Protein AF-A0A2G6LQ41-F1 (afdb_monomer)

Foldseek 3Di:
DPPPPPDLCVLCVLVVVLVVLCVVLVVQCVVQVVCCVPVVDNPSNVVSVVSNVVSVVSNVSSVVSNVVVVVVVVVVD

Stru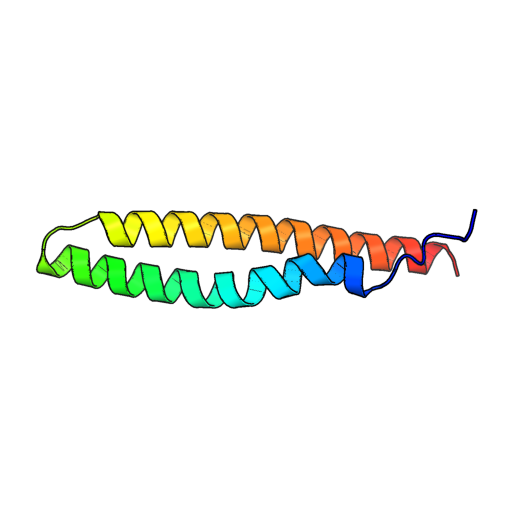cture (mmCIF, N/CA/C/O backbone):
data_AF-A0A2G6LQ41-F1
#
_entry.id   AF-A0A2G6LQ41-F1
#
loop_
_atom_site.group_PDB
_atom_site.id
_atom_site.type_symbol
_atom_site.label_atom_id
_atom_site.label_alt_id
_atom_site.label_comp_id
_atom_site.label_asym_id
_atom_site.label_entity_id
_atom_site.label_seq_id
_atom_site.pdbx_PDB_ins_code
_atom_site.Cartn_x
_atom_site.Cartn_y
_atom_site.Cartn_z
_atom_site.occupancy
_atom_site.B_iso_or_equiv
_atom_site.auth_seq_id
_atom_site.auth_comp_id
_atom_site.auth_asym_id
_atom_site.auth_atom_id
_atom_site.pdbx_PDB_model_num
ATOM 1 N N . MET A 1 1 ? 5.563 15.033 -36.670 1.00 40.16 1 MET A N 1
ATOM 2 C CA . MET A 1 1 ? 5.141 14.497 -35.355 1.00 40.16 1 MET A CA 1
ATOM 3 C C . MET A 1 1 ? 6.395 14.142 -34.570 1.00 40.16 1 MET A C 1
ATOM 5 O O . MET A 1 1 ? 7.121 13.260 -35.003 1.00 40.16 1 MET A O 1
ATOM 9 N N . ALA A 1 2 ? 6.714 14.870 -33.497 1.00 47.09 2 ALA A N 1
ATOM 10 C CA . ALA A 1 2 ? 7.883 14.556 -32.672 1.00 47.09 2 ALA A CA 1
ATOM 11 C C . ALA A 1 2 ? 7.686 13.188 -31.985 1.00 47.09 2 ALA A C 1
ATOM 13 O O . ALA A 1 2 ? 6.576 12.927 -31.509 1.00 47.09 2 ALA A O 1
ATOM 14 N N . PRO A 1 3 ? 8.707 12.313 -31.921 1.00 50.25 3 PRO A N 1
ATOM 15 C CA . PRO A 1 3 ? 8.573 11.022 -31.262 1.00 50.25 3 PRO A CA 1
ATOM 16 C C . PRO A 1 3 ? 8.238 11.264 -29.790 1.00 50.25 3 PRO A C 1
ATOM 18 O O . PRO A 1 3 ? 8.960 11.960 -29.072 1.00 50.25 3 PRO A O 1
ATOM 21 N N . LYS A 1 4 ? 7.099 10.726 -29.348 1.00 52.91 4 LYS A N 1
ATOM 22 C CA . LYS A 1 4 ? 6.623 10.810 -27.967 1.00 52.91 4 LYS A CA 1
ATOM 23 C C . LYS A 1 4 ? 7.673 10.123 -27.094 1.00 52.91 4 LYS A C 1
ATOM 25 O O . LYS A 1 4 ? 7.683 8.900 -27.021 1.00 52.91 4 LYS A O 1
ATOM 30 N N . LYS A 1 5 ? 8.601 10.894 -26.506 1.00 52.75 5 LYS A N 1
ATOM 31 C CA . LYS A 1 5 ? 9.681 10.391 -25.641 1.00 52.75 5 LYS A CA 1
ATOM 32 C C . LYS A 1 5 ? 9.057 9.481 -24.585 1.00 52.75 5 LYS A C 1
ATOM 34 O O . LYS A 1 5 ? 8.460 9.958 -23.621 1.00 52.75 5 LYS A O 1
ATOM 39 N N . PHE A 1 6 ? 9.171 8.173 -24.793 1.00 56.50 6 PHE A N 1
ATOM 40 C CA . PHE A 1 6 ? 8.725 7.146 -23.86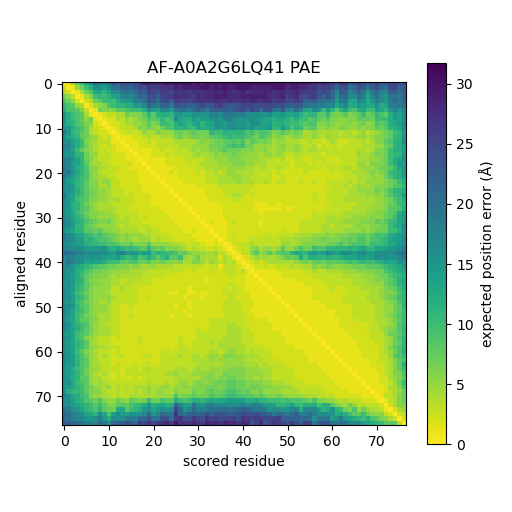6 1.00 56.50 6 PHE A CA 1
ATOM 41 C C . PHE A 1 6 ? 9.662 7.194 -22.654 1.00 56.50 6 PHE A C 1
ATOM 43 O O . PHE A 1 6 ? 10.715 6.552 -22.594 1.00 56.50 6 PHE A O 1
ATOM 50 N N . SER A 1 7 ? 9.342 8.112 -21.745 1.00 65.12 7 SER A N 1
ATOM 51 C CA . SER A 1 7 ? 10.161 8.461 -20.594 1.00 65.12 7 SER A CA 1
ATOM 52 C C . SER A 1 7 ? 9.929 7.448 -19.483 1.00 65.12 7 SER A C 1
ATOM 54 O O . SER A 1 7 ? 8.779 7.108 -19.195 1.00 65.12 7 SER A O 1
ATOM 56 N N . VAL A 1 8 ? 11.008 7.014 -18.831 1.00 68.38 8 VAL A N 1
ATOM 57 C CA . VAL A 1 8 ? 11.008 6.180 -17.614 1.00 68.38 8 VAL A CA 1
ATOM 58 C C . VAL A 1 8 ? 9.985 6.705 -16.595 1.00 68.38 8 VAL A C 1
ATOM 60 O O . VAL A 1 8 ? 9.242 5.943 -15.983 1.00 68.38 8 VAL A O 1
ATOM 63 N N . PHE A 1 9 ? 9.833 8.028 -16.516 1.00 74.94 9 PHE A N 1
ATOM 64 C CA . PHE A 1 9 ? 8.856 8.708 -15.666 1.00 74.94 9 PHE A CA 1
ATOM 65 C C . PHE A 1 9 ? 7.403 8.253 -15.897 1.00 74.94 9 PHE A C 1
ATOM 67 O O . PHE A 1 9 ? 6.615 8.150 -14.960 1.00 74.94 9 PHE A O 1
ATOM 74 N N . SER A 1 10 ? 7.035 7.941 -17.143 1.00 72.69 10 SER A N 1
ATOM 75 C CA . SER A 1 10 ? 5.689 7.476 -17.497 1.00 72.69 10 SER A CA 1
ATOM 76 C C . SER A 1 10 ? 5.406 6.036 -17.055 1.00 72.69 10 SER A C 1
ATOM 78 O O . SER A 1 10 ? 4.247 5.714 -16.781 1.00 72.69 10 SER A O 1
ATOM 80 N N . ALA A 1 11 ? 6.449 5.207 -16.935 1.00 70.19 11 ALA A N 1
ATOM 81 C CA . ALA A 1 11 ? 6.363 3.851 -16.400 1.00 70.19 11 ALA A CA 1
ATOM 82 C C . ALA A 1 11 ? 6.340 3.866 -14.861 1.00 70.19 11 ALA A C 1
ATOM 84 O O . ALA A 1 11 ? 5.506 3.201 -14.251 1.00 70.19 11 ALA A O 1
ATOM 85 N N . PHE A 1 12 ? 7.176 4.702 -14.235 1.00 84.50 12 PHE A N 1
ATOM 86 C CA . PHE A 1 12 ? 7.323 4.763 -12.777 1.00 84.50 12 PHE A CA 1
ATOM 87 C C . PHE A 1 12 ? 6.236 5.559 -12.046 1.00 84.50 12 PHE A C 1
ATOM 89 O O . PHE A 1 12 ? 6.020 5.313 -10.860 1.00 84.50 12 PHE A O 1
ATOM 96 N N . LYS A 1 13 ? 5.504 6.464 -12.715 1.00 85.25 13 LYS A N 1
ATOM 97 C CA . LYS A 1 13 ? 4.460 7.283 -12.063 1.00 85.25 13 LYS A CA 1
ATOM 98 C C . LYS A 1 13 ? 3.458 6.454 -11.251 1.00 85.25 13 LYS A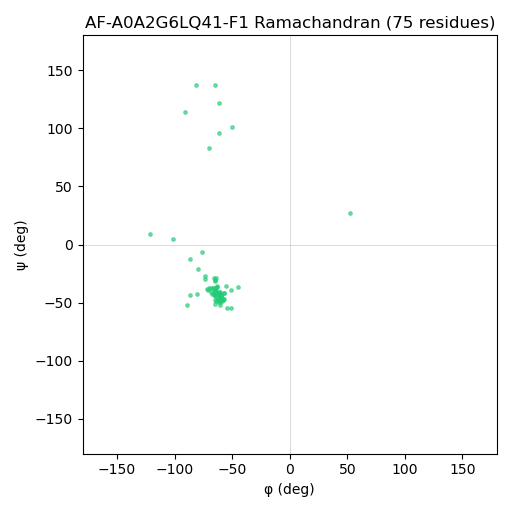 C 1
ATOM 100 O O . LYS A 1 13 ? 3.090 6.850 -10.156 1.00 85.25 13 LYS A O 1
ATOM 105 N N . TYR A 1 14 ? 3.056 5.283 -11.751 1.00 83.75 14 TYR A N 1
ATOM 106 C CA . TYR A 1 14 ? 2.102 4.408 -11.061 1.00 83.75 14 TYR A CA 1
ATOM 107 C C . TYR A 1 14 ? 2.679 3.841 -9.761 1.00 83.75 14 TYR A C 1
ATOM 109 O O . TYR A 1 14 ? 1.968 3.753 -8.768 1.00 83.75 14 TYR A O 1
ATOM 117 N N . LEU A 1 15 ? 3.973 3.517 -9.752 1.00 87.56 15 LEU A N 1
ATOM 118 C CA . LEU A 1 15 ? 4.669 3.008 -8.575 1.00 87.56 15 LEU A CA 1
ATOM 119 C C . LEU A 1 15 ? 4.851 4.104 -7.515 1.00 87.56 15 LEU A C 1
ATOM 121 O O . LEU A 1 15 ? 4.651 3.856 -6.330 1.00 87.56 15 LEU A O 1
ATOM 125 N N . ILE A 1 16 ? 5.144 5.334 -7.952 1.00 89.44 16 ILE A N 1
ATOM 126 C CA . ILE A 1 16 ? 5.255 6.509 -7.073 1.00 89.44 16 ILE A CA 1
ATOM 127 C C . ILE A 1 16 ? 3.926 6.790 -6.363 1.00 89.44 16 ILE A C 1
ATOM 129 O O . ILE A 1 16 ? 3.926 7.068 -5.170 1.00 89.44 16 ILE A O 1
ATOM 133 N N . PHE A 1 17 ? 2.792 6.671 -7.063 1.00 86.75 17 PHE A N 1
ATOM 134 C CA . PHE A 1 17 ? 1.469 6.804 -6.442 1.00 86.75 17 PHE A CA 1
ATOM 135 C C . PHE A 1 17 ? 1.081 5.598 -5.574 1.00 86.75 17 PHE A C 1
ATOM 137 O O . PHE A 1 17 ? 0.352 5.765 -4.597 1.00 86.75 17 PHE A O 1
ATOM 144 N N . ALA A 1 18 ? 1.563 4.395 -5.894 1.00 90.12 18 ALA A N 1
ATOM 145 C CA . ALA A 1 18 ? 1.292 3.199 -5.099 1.00 90.12 18 ALA A CA 1
ATOM 146 C C . ALA A 1 18 ? 2.012 3.210 -3.743 1.00 90.12 18 ALA A C 1
ATOM 148 O O . ALA A 1 18 ? 1.434 2.783 -2.749 1.00 90.12 18 ALA A O 1
ATOM 149 N N . LEU A 1 19 ? 3.245 3.722 -3.688 1.00 91.25 19 LEU A N 1
ATOM 150 C CA . LEU A 1 19 ? 4.080 3.776 -2.481 1.00 91.25 19 LEU A CA 1
ATOM 151 C C . LEU A 1 19 ? 3.385 4.378 -1.245 1.00 91.25 19 LEU A C 1
ATOM 153 O O . LEU A 1 19 ? 3.328 3.696 -0.221 1.00 91.25 19 LEU A O 1
ATOM 157 N N . PRO A 1 20 ? 2.818 5.599 -1.288 1.00 92.31 20 PRO A N 1
ATOM 158 C CA . PRO A 1 20 ? 2.106 6.144 -0.137 1.00 92.31 20 PRO A CA 1
ATOM 159 C C . PRO A 1 20 ? 0.872 5.307 0.208 1.00 92.31 20 PRO A C 1
ATOM 161 O O . PRO A 1 20 ? 0.590 5.100 1.383 1.00 92.31 20 PRO A O 1
ATOM 164 N N . LEU A 1 21 ? 0.170 4.764 -0.790 1.00 91.94 21 LEU A N 1
ATOM 165 C CA . LEU A 1 21 ? -1.013 3.932 -0.571 1.00 91.94 21 LEU A CA 1
ATOM 166 C C . LEU A 1 21 ? -0.670 2.618 0.149 1.00 91.94 21 LEU A C 1
ATOM 168 O O . LEU A 1 21 ? -1.398 2.210 1.050 1.00 91.94 21 LEU A O 1
ATOM 172 N N . LEU A 1 22 ? 0.468 2.004 -0.188 1.00 92.88 22 LEU A N 1
ATOM 173 C CA . LEU A 1 22 ? 0.991 0.801 0.465 1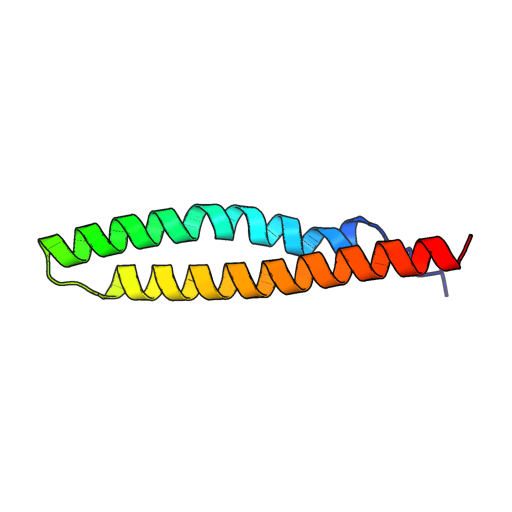.00 92.88 22 LEU A CA 1
ATOM 174 C C . LEU A 1 22 ? 1.359 1.033 1.936 1.00 92.88 22 LEU A C 1
ATOM 176 O O . LEU A 1 22 ? 1.279 0.097 2.725 1.00 92.88 22 LEU A O 1
ATOM 180 N N . ILE A 1 23 ? 1.735 2.258 2.313 1.00 94.69 23 ILE A N 1
ATOM 181 C CA . ILE A 1 23 ? 2.036 2.620 3.707 1.00 94.69 23 ILE A CA 1
ATOM 182 C C . ILE A 1 23 ? 0.761 3.025 4.455 1.00 94.69 23 ILE A C 1
ATOM 184 O O . ILE A 1 23 ? 0.544 2.610 5.591 1.00 94.69 23 ILE A O 1
ATOM 188 N N . ILE A 1 24 ? -0.107 3.819 3.829 1.00 94.69 24 ILE A N 1
ATOM 189 C CA . ILE A 1 24 ? -1.329 4.333 4.459 1.00 94.69 24 ILE A CA 1
ATOM 190 C C . ILE A 1 24 ? -2.328 3.201 4.715 1.00 94.69 24 ILE A C 1
ATOM 192 O O . ILE A 1 24 ? -2.934 3.158 5.784 1.00 94.69 24 ILE A O 1
ATOM 196 N N . ALA A 1 25 ? -2.484 2.261 3.780 1.00 94.56 25 ALA A N 1
ATOM 197 C CA . ALA A 1 25 ? -3.437 1.163 3.910 1.00 94.56 25 ALA A CA 1
ATOM 198 C C . ALA A 1 25 ? -3.276 0.342 5.213 1.00 94.56 25 ALA A C 1
ATOM 200 O O . ALA A 1 25 ? -4.251 0.257 5.964 1.00 94.56 25 ALA A O 1
ATOM 201 N N . PRO A 1 26 ? -2.095 -0.214 5.565 1.00 94.31 26 PRO A N 1
ATOM 202 C CA . PRO A 1 26 ? -1.927 -0.976 6.805 1.00 94.31 26 PRO A CA 1
ATOM 203 C C . PRO A 1 26 ? -2.105 -0.119 8.064 1.00 94.31 26 PRO A C 1
ATOM 205 O O . PRO A 1 26 ? -2.616 -0.613 9.073 1.00 94.31 26 PRO A O 1
ATOM 208 N N . VAL A 1 27 ? -1.754 1.171 8.014 1.00 96.44 27 VAL A N 1
ATOM 209 C CA . VAL A 1 27 ? -2.001 2.104 9.125 1.00 96.44 27 VAL A CA 1
ATOM 210 C C . VAL A 1 27 ? -3.504 2.272 9.353 1.00 96.44 27 VAL A C 1
ATOM 212 O O . VAL A 1 27 ? -3.973 2.104 10.478 1.00 96.44 27 VAL A O 1
ATOM 215 N N . VAL A 1 28 ? -4.278 2.527 8.293 1.00 96.25 28 VAL A N 1
ATOM 216 C CA . VAL A 1 28 ? -5.741 2.675 8.378 1.00 96.25 28 VAL A CA 1
ATOM 217 C C . VAL A 1 28 ? -6.403 1.370 8.817 1.00 96.25 28 VAL A C 1
ATOM 219 O O . VAL A 1 28 ? -7.290 1.406 9.665 1.00 96.25 28 VAL A O 1
ATOM 222 N N . ILE A 1 29 ? -5.943 0.217 8.324 1.00 96.38 29 ILE A N 1
ATOM 223 C CA . ILE A 1 29 ? -6.424 -1.101 8.769 1.00 96.38 29 ILE A CA 1
ATOM 224 C C . ILE A 1 29 ? -6.182 -1.287 10.272 1.00 96.38 29 ILE A C 1
ATOM 226 O O . ILE A 1 29 ? -7.088 -1.692 10.997 1.00 96.38 29 ILE A O 1
ATOM 230 N N . THR A 1 30 ? -4.992 -0.936 10.766 1.00 96.38 30 THR A N 1
ATOM 231 C CA . THR A 1 30 ? -4.657 -1.034 12.197 1.00 96.38 30 THR A CA 1
ATOM 232 C C . THR A 1 30 ? -5.562 -0.143 13.050 1.00 96.38 30 THR A C 1
ATOM 234 O O . THR A 1 30 ? -6.033 -0.561 14.108 1.00 96.38 30 THR A O 1
ATOM 237 N N . ILE A 1 31 ? -5.845 1.080 12.591 1.00 95.19 31 ILE A N 1
ATOM 238 C CA . ILE A 1 31 ? -6.801 1.981 13.251 1.00 95.19 31 ILE A CA 1
ATOM 239 C C . ILE A 1 31 ? -8.217 1.391 13.191 1.00 95.19 31 ILE A C 1
ATOM 241 O O . ILE A 1 31 ? -8.932 1.428 14.188 1.00 95.19 31 ILE A O 1
ATOM 245 N N . GLY A 1 32 ? -8.601 0.790 12.064 1.00 94.00 32 GLY A N 1
ATOM 246 C CA . GLY A 1 32 ? -9.881 0.114 11.878 1.00 94.00 32 GLY A CA 1
ATOM 247 C C . GLY A 1 32 ? -10.094 -1.033 12.860 1.00 94.00 32 GLY A C 1
ATOM 248 O O . GLY A 1 32 ? -11.149 -1.106 13.481 1.00 94.00 32 GLY A O 1
ATOM 249 N N . PHE A 1 33 ? -9.080 -1.872 13.087 1.00 95.31 33 PHE A N 1
ATOM 250 C CA . PHE A 1 33 ? -9.147 -2.922 14.107 1.00 95.31 33 PHE A CA 1
ATOM 251 C C . PHE A 1 33 ? -9.278 -2.359 15.527 1.00 95.31 33 PHE A C 1
ATOM 253 O O . PHE A 1 33 ? -10.028 -2.906 16.334 1.00 95.31 33 PHE A O 1
ATOM 260 N N . LYS A 1 34 ? -8.609 -1.241 15.839 1.00 94.38 34 LYS A N 1
ATOM 261 C CA . LYS A 1 34 ? -8.772 -0.561 17.137 1.00 94.38 34 LYS A CA 1
ATOM 262 C C . LYS A 1 34 ? -10.181 0.017 17.313 1.00 94.38 34 LYS A C 1
ATOM 264 O O . LYS A 1 34 ? -10.757 -0.115 18.387 1.00 94.38 34 LYS A O 1
ATOM 269 N N . ALA A 1 35 ? -10.739 0.632 16.271 1.00 92.31 35 ALA A N 1
ATOM 270 C CA . ALA A 1 35 ? -12.099 1.173 16.279 1.00 92.31 35 ALA A CA 1
ATOM 271 C C . ALA A 1 35 ? -13.157 0.067 16.397 1.00 92.31 35 ALA A C 1
ATOM 273 O O . ALA A 1 35 ? -14.140 0.222 17.121 1.00 92.31 35 ALA A O 1
ATOM 274 N N . LEU A 1 36 ? -12.916 -1.075 15.749 1.00 92.69 36 LEU A N 1
ATOM 275 C CA . LEU A 1 36 ? -13.747 -2.263 15.884 1.00 92.69 36 LEU A CA 1
ATOM 276 C C . LEU A 1 36 ? -13.753 -2.776 17.330 1.00 92.69 36 LEU A C 1
ATOM 278 O O . LEU A 1 36 ? -14.815 -3.030 17.883 1.00 92.69 36 LEU A O 1
ATOM 282 N N . ALA A 1 37 ? -12.585 -2.876 17.964 1.00 89.94 37 ALA A N 1
ATOM 283 C CA . ALA A 1 37 ? -12.482 -3.350 19.343 1.00 89.94 37 ALA A CA 1
ATOM 284 C C . ALA A 1 37 ? -13.138 -2.407 20.368 1.00 89.94 37 ALA A C 1
ATOM 286 O O . ALA A 1 37 ? -13.573 -2.862 21.422 1.00 89.94 37 ALA A O 1
ATOM 287 N N . LYS A 1 38 ? -13.189 -1.100 20.079 1.00 90.31 38 LYS A N 1
ATOM 288 C CA . LYS A 1 38 ? -13.718 -0.087 20.999 1.00 90.31 38 LYS A CA 1
ATOM 289 C C . LYS A 1 38 ? -15.223 0.133 20.843 1.00 90.31 38 LYS A C 1
ATOM 291 O O . LYS A 1 38 ? -15.951 0.077 21.825 1.00 90.31 38 LYS A O 1
ATOM 296 N N . ASP A 1 39 ? -15.667 0.380 19.613 1.00 89.56 39 ASP A N 1
ATOM 297 C CA . ASP A 1 39 ? -17.013 0.889 19.322 1.00 89.56 39 ASP A CA 1
ATOM 298 C C . ASP A 1 39 ? -17.804 -0.060 18.398 1.00 89.56 39 ASP A C 1
ATOM 300 O O . ASP A 1 39 ? -18.856 0.306 17.877 1.00 89.56 39 ASP A O 1
ATOM 304 N N . ASN A 1 40 ? -17.279 -1.269 18.138 1.00 87.44 40 ASN A N 1
ATOM 305 C CA . ASN A 1 40 ? -17.802 -2.233 17.160 1.00 87.44 40 ASN A CA 1
ATOM 306 C C . ASN A 1 40 ? -18.008 -1.626 15.754 1.00 87.44 40 ASN A C 1
ATOM 308 O O . ASN A 1 40 ? -18.867 -2.051 14.981 1.00 87.44 40 ASN A O 1
ATOM 312 N N . SER A 1 41 ? -17.227 -0.589 15.429 1.00 89.31 41 SER A N 1
ATOM 313 C CA . SER A 1 41 ? -17.363 0.174 14.192 1.00 89.31 41 SER A CA 1
ATOM 314 C C . SER A 1 41 ? -16.483 -0.405 13.090 1.00 89.31 41 SER A C 1
ATOM 316 O O . SER A 1 41 ? -15.254 -0.343 13.143 1.00 89.31 41 SER A O 1
ATOM 318 N N . PHE A 1 42 ? -17.124 -0.930 12.046 1.00 92.12 42 PHE A N 1
ATOM 319 C CA . PHE A 1 42 ? -16.450 -1.538 10.895 1.00 92.12 42 PHE A CA 1
ATOM 320 C C . PHE A 1 42 ? -16.059 -0.533 9.805 1.00 92.12 42 PHE A C 1
ATOM 322 O O . PHE A 1 42 ? -15.290 -0.875 8.908 1.00 92.12 42 PHE A O 1
ATOM 329 N N . ILE A 1 43 ? -16.560 0.704 9.862 1.00 93.81 43 ILE A N 1
ATOM 330 C CA . ILE A 1 43 ? -16.449 1.683 8.766 1.00 93.81 43 ILE A CA 1
ATOM 331 C C . ILE A 1 43 ? -14.982 1.942 8.398 1.00 93.81 43 ILE A C 1
ATOM 333 O O . ILE A 1 43 ? -14.604 1.870 7.230 1.00 93.81 43 ILE A O 1
ATOM 337 N N . ILE A 1 44 ? -14.135 2.188 9.399 1.00 93.38 44 ILE A N 1
ATOM 338 C CA . ILE A 1 44 ? -12.713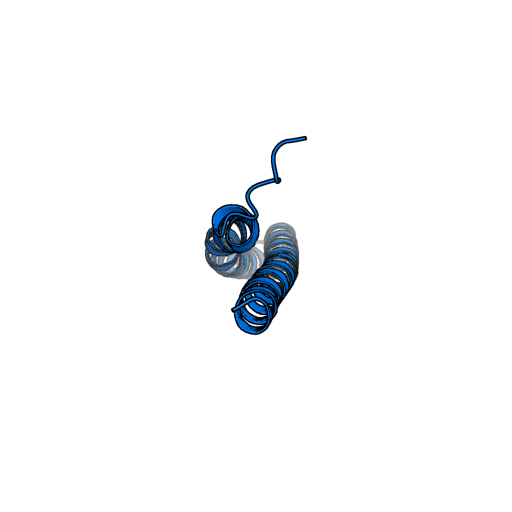 2.495 9.186 1.00 93.38 44 ILE A CA 1
ATOM 339 C C . ILE A 1 44 ? -11.963 1.270 8.649 1.00 93.38 44 ILE A C 1
ATOM 341 O O . ILE A 1 44 ? -11.106 1.401 7.775 1.00 93.38 44 ILE A O 1
ATOM 345 N N . LEU A 1 45 ? -12.313 0.073 9.126 1.00 94.19 45 LEU A N 1
ATOM 346 C CA . LEU A 1 45 ? -11.711 -1.173 8.659 1.00 94.19 45 LEU A CA 1
ATOM 347 C C . LEU A 1 45 ? -12.045 -1.433 7.183 1.00 94.19 45 LEU A C 1
ATOM 349 O O . LEU A 1 45 ? -11.151 -1.757 6.406 1.00 94.19 45 LEU A O 1
ATOM 353 N N . VAL A 1 46 ? -13.301 -1.216 6.780 1.00 96.25 46 VAL A N 1
ATOM 354 C CA . VAL A 1 46 ? -13.737 -1.338 5.379 1.00 96.25 46 VAL A CA 1
ATOM 355 C C . VAL A 1 46 ? -12.970 -0.363 4.481 1.00 96.25 46 VAL A C 1
ATOM 357 O O . VAL A 1 46 ? -12.459 -0.773 3.440 1.00 96.25 46 VAL A O 1
ATOM 360 N N . ILE A 1 47 ? -12.809 0.898 4.899 1.00 95.81 47 ILE A N 1
ATOM 361 C CA . ILE A 1 47 ? -12.014 1.891 4.154 1.00 95.81 47 ILE A CA 1
ATOM 362 C C . ILE A 1 47 ? -10.559 1.425 4.006 1.00 95.81 47 ILE A C 1
ATOM 364 O O . ILE A 1 47 ? -10.000 1.488 2.911 1.00 95.81 47 ILE A O 1
ATOM 368 N N . GLY A 1 48 ? -9.956 0.915 5.083 1.00 95.00 48 GLY A N 1
ATOM 369 C CA . GLY A 1 48 ? -8.594 0.383 5.061 1.00 95.00 48 GLY A CA 1
ATOM 370 C C . GLY A 1 48 ? -8.422 -0.781 4.081 1.00 95.00 48 GLY A C 1
ATOM 371 O O . GLY A 1 48 ? -7.461 -0.801 3.312 1.00 95.00 48 GLY A O 1
ATOM 372 N N . ILE A 1 49 ? -9.376 -1.716 4.053 1.00 95.94 49 ILE A N 1
ATOM 373 C CA . ILE A 1 49 ? -9.364 -2.852 3.120 1.00 95.94 49 ILE A CA 1
ATOM 374 C C . ILE A 1 49 ? -9.494 -2.373 1.670 1.00 95.94 49 ILE A C 1
ATOM 376 O O . ILE A 1 49 ? -8.738 -2.824 0.809 1.00 95.94 49 ILE A O 1
ATOM 380 N N . ILE A 1 50 ? -10.396 -1.429 1.386 1.00 96.75 50 ILE A N 1
ATOM 381 C CA . ILE A 1 50 ? -10.548 -0.859 0.038 1.00 96.75 50 ILE A CA 1
ATOM 382 C C . ILE A 1 50 ? -9.243 -0.187 -0.412 1.00 96.75 50 ILE A C 1
ATOM 38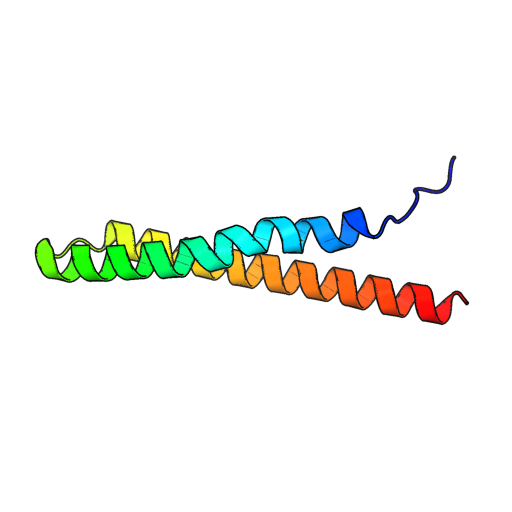4 O O . ILE A 1 50 ? -8.784 -0.424 -1.531 1.00 96.75 50 ILE A O 1
ATOM 388 N N . LEU A 1 51 ? -8.605 0.602 0.460 1.00 95.44 51 LEU A N 1
ATOM 389 C CA . LEU A 1 51 ? -7.310 1.228 0.173 1.00 95.44 51 LEU A CA 1
ATOM 390 C C . LEU A 1 51 ? -6.215 0.191 -0.105 1.00 95.44 51 LEU A C 1
ATOM 392 O O . LEU A 1 51 ? -5.431 0.376 -1.035 1.00 95.44 51 LEU A O 1
ATOM 396 N N . ALA A 1 52 ? -6.179 -0.910 0.649 1.00 95.81 52 ALA A N 1
ATOM 397 C CA . ALA A 1 52 ? -5.225 -1.994 0.426 1.00 95.81 52 ALA A CA 1
ATOM 398 C C . ALA A 1 52 ? -5.425 -2.667 -0.940 1.00 95.81 52 ALA A C 1
ATOM 400 O O . ALA A 1 52 ? -4.458 -2.868 -1.674 1.00 95.81 52 ALA A O 1
ATOM 401 N N . LEU A 1 53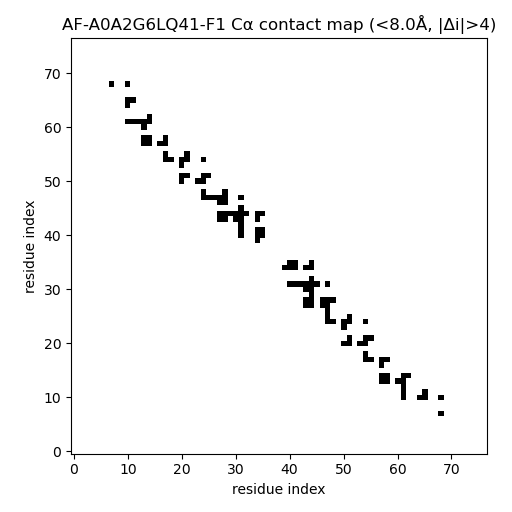 ? -6.672 -2.961 -1.319 1.00 96.88 53 LEU A N 1
ATOM 402 C CA . LEU A 1 53 ? -6.984 -3.547 -2.626 1.00 96.88 53 LEU A CA 1
ATOM 403 C C . LEU A 1 53 ? -6.571 -2.615 -3.770 1.00 96.88 53 LEU A C 1
ATOM 405 O O . LEU A 1 53 ? -5.936 -3.057 -4.729 1.00 96.88 53 LEU A O 1
ATOM 409 N N . LEU A 1 54 ? -6.857 -1.315 -3.650 1.00 95.00 54 LEU A N 1
ATOM 410 C CA . LEU A 1 54 ? -6.408 -0.318 -4.623 1.00 95.00 54 LEU A CA 1
ATOM 411 C C . LEU A 1 54 ? -4.878 -0.266 -4.713 1.00 95.00 54 LEU A C 1
ATOM 413 O O . LEU A 1 54 ? -4.334 -0.237 -5.817 1.00 95.00 54 LEU A O 1
ATOM 417 N N . ALA A 1 55 ? -4.175 -0.309 -3.578 1.00 94.38 55 ALA A N 1
ATOM 418 C CA . ALA A 1 55 ? -2.716 -0.306 -3.549 1.00 94.38 55 ALA A CA 1
ATOM 419 C C . ALA A 1 55 ? -2.131 -1.522 -4.280 1.00 94.38 55 ALA A C 1
ATOM 421 O O . ALA A 1 55 ? -1.211 -1.362 -5.085 1.00 94.38 55 ALA A O 1
ATOM 422 N N . ILE A 1 56 ? -2.703 -2.714 -4.080 1.00 94.81 56 ILE A N 1
ATOM 423 C CA . ILE A 1 56 ? -2.290 -3.943 -4.772 1.00 94.81 56 ILE A CA 1
ATOM 424 C C . ILE A 1 56 ? -2.477 -3.797 -6.285 1.00 94.81 56 ILE A C 1
ATOM 426 O O . ILE A 1 56 ? -1.541 -4.047 -7.047 1.00 94.81 56 ILE A O 1
ATOM 430 N N . VAL A 1 57 ? -3.653 -3.342 -6.732 1.00 95.12 57 VAL A N 1
ATOM 431 C CA . VAL A 1 57 ? -3.958 -3.196 -8.164 1.00 95.12 57 VAL A CA 1
ATOM 432 C C . VAL A 1 57 ? -3.025 -2.182 -8.828 1.00 95.12 57 VAL A C 1
ATOM 434 O O . VAL A 1 57 ? -2.444 -2.468 -9.875 1.00 95.12 57 VAL A O 1
ATOM 437 N N . ILE A 1 58 ? -2.834 -1.006 -8.222 1.00 93.12 58 ILE A N 1
ATOM 438 C CA . ILE A 1 58 ? -1.963 0.040 -8.778 1.00 93.12 58 ILE A CA 1
ATOM 439 C C . ILE A 1 58 ? -0.507 -0.439 -8.812 1.00 93.12 58 ILE A C 1
ATOM 441 O O . ILE A 1 58 ? 0.177 -0.225 -9.815 1.00 93.12 58 ILE A O 1
ATOM 445 N N . THR A 1 59 ? -0.047 -1.131 -7.765 1.00 93.75 59 THR A N 1
ATOM 446 C CA . THR A 1 59 ? 1.304 -1.709 -7.710 1.00 93.75 59 THR A CA 1
ATOM 447 C C . THR A 1 59 ? 1.508 -2.726 -8.824 1.00 93.75 59 THR A C 1
ATOM 449 O O . THR A 1 59 ? 2.467 -2.602 -9.582 1.00 93.75 59 THR A O 1
ATOM 452 N N . ALA A 1 60 ? 0.585 -3.678 -8.992 1.00 94.38 60 ALA A N 1
ATOM 453 C CA . ALA A 1 60 ? 0.661 -4.678 -10.054 1.00 94.38 60 ALA A CA 1
ATOM 454 C C . ALA A 1 60 ? 0.722 -4.022 -11.443 1.00 94.38 60 ALA A C 1
ATOM 456 O O . ALA A 1 60 ? 1.598 -4.339 -12.247 1.00 94.38 60 ALA A O 1
ATOM 457 N N . LEU A 1 61 ? -0.148 -3.040 -11.710 1.00 91.75 61 LEU A N 1
ATOM 458 C CA . LEU A 1 61 ? -0.142 -2.292 -12.971 1.00 91.75 61 LEU A CA 1
ATOM 459 C C . LEU A 1 61 ? 1.154 -1.496 -13.184 1.00 91.75 61 LEU A C 1
ATOM 461 O O . LEU A 1 61 ? 1.618 -1.367 -14.319 1.00 91.75 61 LEU A O 1
ATOM 465 N N . GLY A 1 62 ? 1.725 -0.939 -12.114 1.00 90.69 62 GLY A N 1
ATOM 466 C CA . GLY A 1 62 ? 3.001 -0.230 -12.142 1.00 90.69 62 GLY A CA 1
ATOM 467 C C . GLY A 1 62 ? 4.159 -1.160 -12.488 1.00 90.69 62 GLY A C 1
ATOM 468 O O . GLY A 1 62 ? 4.890 -0.891 -13.439 1.00 90.69 62 GLY A O 1
ATOM 469 N N . VAL A 1 63 ? 4.272 -2.286 -11.781 1.00 92.19 63 VAL A N 1
ATOM 470 C CA . VAL A 1 63 ? 5.304 -3.303 -12.023 1.00 92.19 63 VAL A CA 1
ATOM 471 C C . VAL A 1 63 ? 5.208 -3.839 -13.448 1.00 92.19 63 VAL A C 1
ATOM 473 O O . VAL A 1 63 ? 6.207 -3.825 -14.159 1.00 92.19 63 VAL A O 1
ATOM 476 N N . ILE A 1 64 ? 4.013 -4.216 -13.920 1.00 91.31 64 ILE A N 1
ATOM 477 C CA . ILE A 1 64 ? 3.821 -4.723 -15.290 1.00 91.31 64 ILE A CA 1
ATOM 478 C C . ILE A 1 64 ? 4.300 -3.704 -16.335 1.00 91.31 64 ILE A C 1
ATOM 480 O O . ILE A 1 64 ? 4.950 -4.083 -17.308 1.00 91.31 64 ILE A O 1
ATOM 484 N N . ARG A 1 65 ? 4.014 -2.407 -16.150 1.00 88.94 65 ARG A N 1
ATOM 485 C CA . ARG A 1 65 ? 4.474 -1.355 -17.074 1.00 88.94 65 ARG A CA 1
ATOM 486 C C . ARG A 1 65 ? 5.985 -1.173 -17.053 1.00 88.94 65 ARG A C 1
ATOM 488 O O . ARG A 1 65 ? 6.570 -1.014 -18.11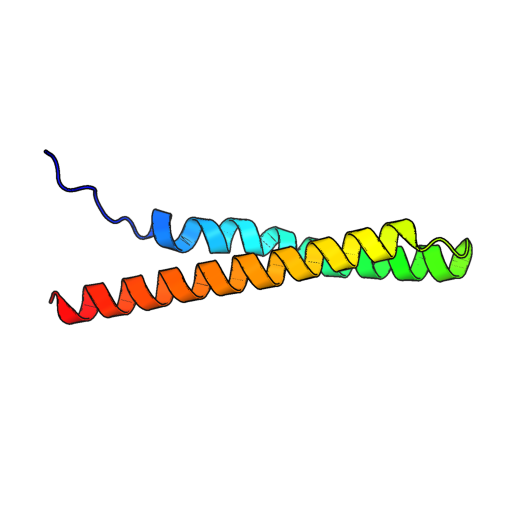8 1.00 88.94 65 ARG A O 1
ATOM 495 N N . VAL A 1 66 ? 6.601 -1.182 -15.873 1.00 89.06 66 VAL A N 1
ATOM 496 C CA . VAL A 1 66 ? 8.059 -1.060 -15.736 1.00 89.06 66 VAL A CA 1
ATOM 497 C C . VAL A 1 66 ? 8.759 -2.266 -16.358 1.00 89.06 66 VAL A C 1
ATOM 499 O O . VAL A 1 66 ? 9.704 -2.090 -17.116 1.00 89.06 66 VAL A O 1
ATOM 502 N N . VAL A 1 67 ? 8.259 -3.478 -16.114 1.00 90.75 67 VAL A N 1
ATOM 503 C CA . VAL A 1 67 ? 8.805 -4.704 -16.707 1.00 90.75 67 VAL A CA 1
ATOM 504 C C . VAL A 1 67 ? 8.714 -4.645 -18.230 1.00 90.75 67 VAL A C 1
ATOM 506 O O . VAL A 1 67 ? 9.734 -4.773 -18.899 1.00 90.75 67 VAL A O 1
ATOM 509 N N . ARG A 1 68 ? 7.531 -4.362 -18.793 1.00 87.75 68 ARG A N 1
ATOM 510 C CA . ARG A 1 68 ? 7.369 -4.230 -20.254 1.00 87.75 68 ARG A CA 1
ATOM 511 C C . ARG A 1 68 ? 8.291 -3.169 -20.847 1.00 87.75 68 ARG A C 1
ATOM 513 O O . ARG A 1 68 ? 8.908 -3.420 -21.871 1.00 87.75 68 ARG A O 1
ATOM 520 N N . TYR A 1 69 ? 8.425 -2.027 -20.174 1.00 86.00 69 TYR A N 1
ATOM 521 C CA . TYR A 1 69 ? 9.334 -0.961 -20.587 1.00 86.00 69 TYR A CA 1
ATOM 522 C C . TYR A 1 69 ? 10.780 -1.451 -20.705 1.00 86.00 69 TYR A C 1
ATOM 524 O O . TYR A 1 69 ? 11.447 -1.142 -21.686 1.00 86.00 69 TYR A O 1
ATOM 532 N N . ILE A 1 70 ? 11.267 -2.190 -19.704 1.00 86.38 70 ILE A N 1
ATOM 533 C CA . ILE A 1 70 ? 12.645 -2.691 -19.680 1.00 86.38 70 ILE A CA 1
ATOM 534 C C . ILE A 1 70 ? 12.863 -3.697 -20.816 1.00 86.38 70 ILE A C 1
ATOM 536 O O . ILE A 1 70 ? 13.817 -3.543 -21.571 1.00 86.38 70 ILE A O 1
ATOM 540 N N . PHE A 1 71 ? 11.954 -4.659 -20.993 1.00 87.19 71 PHE A N 1
ATOM 541 C CA . PHE A 1 71 ? 12.070 -5.671 -22.048 1.00 87.19 71 PHE A CA 1
ATOM 542 C C . PHE A 1 71 ? 11.956 -5.084 -23.466 1.00 87.19 71 PHE A C 1
ATOM 544 O O . PHE A 1 71 ? 12.733 -5.444 -24.342 1.00 87.19 71 PHE A O 1
ATOM 551 N N . GLU A 1 72 ? 11.041 -4.141 -23.713 1.00 83.00 72 GLU A N 1
ATOM 552 C CA . GLU A 1 72 ? 10.927 -3.482 -25.027 1.00 83.00 72 GLU A CA 1
ATOM 553 C C . GLU A 1 72 ? 12.162 -2.639 -25.374 1.00 83.00 72 GLU A C 1
ATOM 555 O O . GLU A 1 72 ? 12.506 -2.501 -26.545 1.00 83.00 72 GLU A O 1
ATOM 560 N N . ARG A 1 73 ? 12.838 -2.070 -24.368 1.00 74.31 73 ARG A N 1
ATOM 561 C CA . ARG A 1 73 ? 14.100 -1.347 -24.570 1.00 74.31 73 ARG A CA 1
ATOM 562 C C . ARG A 1 73 ? 15.267 -2.277 -24.888 1.00 74.31 73 ARG A C 1
ATOM 564 O O . ARG A 1 73 ? 16.104 -1.907 -25.707 1.00 74.31 73 ARG A O 1
ATO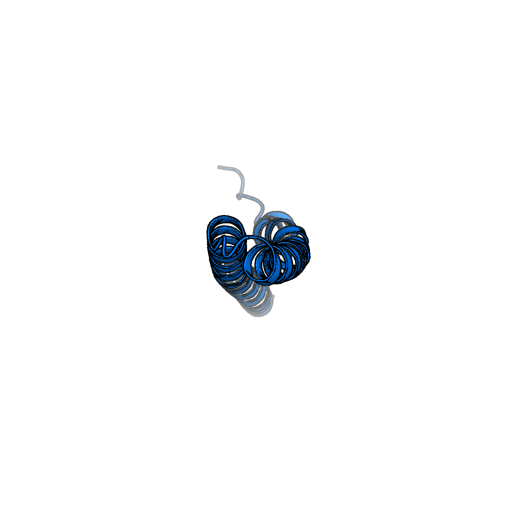M 571 N N . ASP A 1 74 ? 15.316 -3.441 -24.250 1.00 71.12 74 ASP A N 1
ATOM 572 C CA . ASP A 1 74 ? 16.384 -4.429 -24.427 1.00 71.12 74 ASP A CA 1
ATOM 573 C C . ASP A 1 74 ? 16.393 -5.008 -25.852 1.00 71.12 74 ASP A C 1
ATOM 575 O O . ASP A 1 74 ? 17.436 -5.085 -26.486 1.00 71.12 74 ASP A O 1
ATOM 579 N N . HIS A 1 75 ? 15.217 -5.286 -26.427 1.00 60.50 75 HIS A N 1
ATOM 580 C CA . HIS A 1 75 ? 15.094 -5.773 -27.810 1.00 60.50 75 HIS A CA 1
ATOM 581 C C . HIS A 1 75 ? 15.287 -4.703 -28.901 1.00 60.50 75 HIS A C 1
ATOM 583 O O . HIS A 1 75 ? 15.273 -5.031 -30.087 1.00 60.50 75 HIS A O 1
ATOM 589 N N . ALA A 1 76 ? 15.409 -3.428 -28.526 1.00 57.06 76 ALA A N 1
ATOM 590 C CA . ALA A 1 76 ? 15.596 -2.307 -29.449 1.00 57.06 76 ALA A CA 1
ATOM 591 C C . ALA A 1 76 ? 17.058 -1.818 -29.525 1.00 57.06 76 ALA A C 1
ATOM 593 O O . ALA A 1 76 ? 17.312 -0.796 -30.170 1.00 57.06 76 ALA A O 1
ATOM 594 N N . SER A 1 77 ? 17.981 -2.510 -28.846 1.00 46.59 77 SER A N 1
ATOM 595 C CA . SER A 1 77 ? 19.428 -2.237 -28.808 1.00 46.59 77 SER A CA 1
ATOM 596 C C . SER A 1 77 ? 20.195 -3.308 -29.579 1.00 46.59 77 SER A C 1
ATOM 598 O O . SER A 1 77 ? 21.230 -2.947 -30.178 1.00 46.59 77 SER A O 1
#

Radius of gyration: 18.07 Å; Cα contacts (8 Å, |Δi|>4): 66; chains: 1; bounding box: 37×20×56 Å

Solvent-accessible surface area (backbone atoms only — not comparable to full-atom values): 4079 Å² total; per-residue (Å²): 131,81,81,78,76,85,46,70,65,74,32,45,50,42,40,64,62,18,53,59,35,60,55,47,15,60,53,38,30,55,50,10,54,52,39,30,74,74,70,70,38,57,66,51,29,53,52,13,51,54,40,39,54,52,21,51,54,38,35,53,56,13,52,54,42,41,52,50,52,53,53,60,52,61,80,72,110

Secondary structure (DSSP, 8-state):
-------HHHHHHHHHHHHHHHHHHHHHHHHHHHHHHHH---HHHHHHHHHHHHHHHHHHHHHHHHHHHHHHHHTT-

Sequence (77 aa):
MAPKKFSVFSAFKYLIFALPLLIIAPVVITIGFKALAKDNSFIILVIGIILALLAIVITALGVIRVVRYIFERDHAS

Mean predicted aligned error: 7.11 Å

pLDDT: mean 85.42, std 14.27, range [40.16, 96.88]